Protein AF-A0A7K0DS79-F1 (afdb_monomer)

pLDDT: mean 77.9, std 15.56, range [42.34, 96.62]

Mean predicted aligned error: 10.48 Å

Structure (mmCIF, N/CA/C/O backbone):
data_AF-A0A7K0DS79-F1
#
_entry.id   AF-A0A7K0DS79-F1
#
loop_
_atom_site.group_PDB
_atom_site.id
_atom_site.type_symbol
_atom_site.label_atom_id
_atom_site.label_alt_id
_atom_site.label_comp_id
_atom_site.label_asym_id
_atom_site.label_entity_id
_atom_site.label_seq_id
_atom_site.pdbx_PDB_ins_code
_atom_site.Cartn_x
_atom_site.Cartn_y
_atom_site.Cartn_z
_atom_site.occupancy
_atom_site.B_iso_or_equiv
_atom_site.auth_seq_id
_atom_site.auth_comp_id
_atom_site.auth_asym_id
_atom_site.auth_atom_id
_atom_site.pdbx_PDB_model_num
ATOM 1 N N . MET A 1 1 ? 15.079 3.658 -35.089 1.00 45.84 1 MET A N 1
ATOM 2 C CA . MET A 1 1 ? 14.596 4.181 -33.792 1.00 45.84 1 MET A CA 1
ATOM 3 C C . MET A 1 1 ? 15.670 3.860 -32.762 1.00 45.84 1 MET A C 1
ATOM 5 O O . MET A 1 1 ? 16.038 2.698 -32.674 1.00 45.84 1 MET A O 1
ATOM 9 N N . LYS A 1 2 ? 16.267 4.851 -32.090 1.00 54.22 2 LYS A N 1
ATOM 10 C CA . LYS A 1 2 ? 17.256 4.609 -31.029 1.00 54.22 2 LYS A CA 1
ATOM 11 C C . LYS A 1 2 ? 16.476 4.674 -29.720 1.00 54.22 2 LYS A C 1
ATOM 13 O O . LYS A 1 2 ? 15.970 5.740 -29.396 1.00 54.22 2 LYS A O 1
ATOM 18 N N . PHE A 1 3 ? 16.270 3.540 -29.063 1.00 58.69 3 PHE A N 1
ATOM 19 C CA . PHE A 1 3 ? 15.657 3.533 -27.738 1.00 58.69 3 PHE A CA 1
ATOM 20 C C . PHE A 1 3 ? 16.566 4.328 -26.789 1.00 58.69 3 PHE A C 1
ATOM 22 O O . PHE A 1 3 ? 17.772 4.072 -26.742 1.00 58.69 3 PHE A O 1
ATOM 29 N N . ASP A 1 4 ? 16.014 5.329 -26.098 1.00 65.56 4 ASP A N 1
ATOM 30 C CA . ASP A 1 4 ? 16.744 6.081 -25.076 1.00 65.56 4 ASP A CA 1
ATOM 31 C C . ASP A 1 4 ? 16.676 5.312 -23.754 1.00 65.56 4 ASP A C 1
ATOM 33 O O . ASP A 1 4 ? 15.821 5.534 -22.898 1.00 65.56 4 ASP A O 1
ATOM 37 N N . PHE A 1 5 ? 17.562 4.326 -23.626 1.00 66.25 5 PHE A N 1
ATOM 38 C CA . PHE A 1 5 ? 17.655 3.485 -22.434 1.00 66.25 5 PHE A CA 1
ATOM 39 C C . PHE A 1 5 ? 17.979 4.298 -21.171 1.00 66.25 5 PHE A C 1
ATOM 41 O O . PHE A 1 5 ? 17.563 3.924 -20.081 1.00 66.25 5 PHE A O 1
ATOM 48 N N . ASN A 1 6 ? 18.652 5.443 -21.322 1.00 67.06 6 ASN A N 1
ATOM 49 C CA . ASN A 1 6 ? 18.995 6.316 -20.207 1.00 67.06 6 ASN A CA 1
ATOM 50 C C . ASN A 1 6 ? 17.753 7.046 -19.665 1.00 67.06 6 ASN A C 1
ATOM 52 O O . ASN A 1 6 ? 17.592 7.194 -18.457 1.00 67.06 6 ASN A O 1
ATOM 56 N N . GLU A 1 7 ? 16.839 7.462 -20.545 1.00 66.06 7 GLU A N 1
ATOM 57 C CA . GLU A 1 7 ? 15.569 8.072 -20.141 1.00 66.06 7 GLU A CA 1
ATOM 58 C C . GLU A 1 7 ? 14.655 7.076 -19.405 1.00 66.06 7 GLU A C 1
ATOM 60 O O . GLU A 1 7 ? 14.050 7.438 -18.390 1.00 66.06 7 GLU A O 1
ATOM 65 N N . VAL A 1 8 ? 14.603 5.815 -19.858 1.00 67.62 8 VAL A N 1
ATOM 66 C CA . VAL A 1 8 ? 13.838 4.741 -19.193 1.00 67.62 8 VAL A CA 1
ATOM 67 C C . VAL A 1 8 ? 14.397 4.432 -17.803 1.00 67.62 8 VAL A C 1
ATOM 69 O O . VAL A 1 8 ? 13.620 4.336 -16.851 1.00 67.62 8 VAL A O 1
ATOM 72 N N . ASP A 1 9 ? 15.721 4.349 -17.659 1.00 69.06 9 ASP A N 1
ATOM 73 C CA . ASP A 1 9 ? 16.378 4.105 -16.370 1.00 69.06 9 ASP A CA 1
ATOM 74 C C . ASP A 1 9 ? 16.110 5.239 -15.367 1.00 69.06 9 ASP A C 1
ATOM 76 O O . ASP A 1 9 ? 15.780 4.986 -14.204 1.00 69.06 9 ASP A O 1
ATOM 80 N N . ILE A 1 10 ? 16.174 6.499 -15.818 1.00 73.62 10 ILE A N 1
ATOM 81 C CA . ILE A 1 10 ? 15.858 7.674 -14.988 1.00 73.62 10 ILE A CA 1
ATOM 82 C C . ILE A 1 10 ? 14.397 7.633 -14.524 1.00 73.62 10 ILE A C 1
ATOM 84 O O . ILE A 1 10 ? 14.119 7.801 -13.334 1.00 73.62 10 ILE A O 1
ATOM 88 N N . HIS A 1 11 ? 13.458 7.363 -15.435 1.00 76.38 11 HIS A N 1
ATOM 89 C CA . HIS A 1 11 ? 12.035 7.292 -15.102 1.00 76.38 11 HIS A CA 1
ATOM 90 C C . HIS A 1 11 ? 11.729 6.128 -14.151 1.00 76.38 11 HIS A C 1
ATOM 92 O O . HIS A 1 11 ? 10.970 6.300 -13.194 1.00 76.38 11 HIS A O 1
ATOM 98 N N . ALA A 1 12 ? 12.346 4.961 -14.355 1.00 77.25 12 ALA A N 1
ATOM 99 C CA . ALA A 1 12 ? 12.215 3.818 -13.458 1.00 77.25 12 ALA A CA 1
ATOM 100 C C . ALA A 1 12 ? 12.769 4.125 -12.057 1.00 77.25 12 ALA A C 1
ATOM 102 O O . ALA A 1 12 ? 12.149 3.756 -11.057 1.00 77.25 12 ALA A O 1
ATOM 103 N N . ALA A 1 13 ? 13.893 4.841 -11.954 1.00 79.50 13 ALA A N 1
ATOM 104 C CA . ALA A 1 13 ? 14.446 5.279 -10.674 1.00 79.50 13 ALA A CA 1
ATOM 105 C C . ALA A 1 13 ? 13.498 6.244 -9.939 1.00 79.50 13 ALA A C 1
ATOM 107 O O . ALA A 1 13 ? 13.196 6.031 -8.762 1.00 79.50 13 ALA A O 1
ATOM 108 N N . THR A 1 14 ? 12.959 7.254 -10.633 1.00 84.06 14 THR A N 1
ATOM 109 C CA . THR A 1 14 ? 11.971 8.183 -10.057 1.00 84.06 14 THR A CA 1
ATOM 110 C C . THR A 1 14 ? 10.703 7.456 -9.605 1.00 84.06 14 THR A C 1
ATOM 112 O O . THR A 1 14 ? 10.230 7.682 -8.492 1.00 84.06 14 THR A O 1
ATOM 115 N N . MET A 1 15 ? 10.169 6.542 -10.419 1.00 85.38 15 MET A N 1
ATOM 116 C CA . MET A 1 15 ? 8.986 5.755 -10.058 1.00 85.38 15 MET A CA 1
ATOM 117 C C . MET A 1 15 ? 9.240 4.855 -8.843 1.00 85.38 15 MET A C 1
ATOM 119 O O . MET A 1 15 ? 8.410 4.815 -7.936 1.00 85.38 15 MET A O 1
ATOM 123 N N . ASN A 1 16 ? 10.397 4.192 -8.767 1.00 85.19 16 ASN A N 1
ATOM 124 C CA . ASN A 1 16 ? 10.779 3.395 -7.596 1.00 85.19 16 ASN A CA 1
ATOM 125 C C . ASN A 1 16 ? 10.852 4.242 -6.320 1.00 85.19 16 ASN A C 1
ATOM 127 O O . ASN A 1 16 ? 10.413 3.795 -5.258 1.00 85.19 16 ASN A O 1
ATOM 131 N N . GLN A 1 17 ? 11.379 5.464 -6.414 1.00 88.38 17 GLN A N 1
ATOM 132 C CA . GLN A 1 17 ? 11.432 6.381 -5.280 1.00 88.38 17 GLN A CA 1
ATOM 133 C C . GLN A 1 17 ? 10.026 6.783 -4.814 1.00 88.38 17 GLN A C 1
ATOM 135 O O . GLN A 1 17 ? 9.742 6.699 -3.621 1.00 88.38 17 GLN A O 1
ATOM 140 N N . LEU A 1 18 ? 9.128 7.137 -5.739 1.00 90.75 18 LEU A N 1
ATOM 141 C CA . LEU A 1 18 ? 7.737 7.473 -5.415 1.00 90.75 18 LEU A CA 1
ATOM 142 C C . LEU A 1 18 ? 7.000 6.296 -4.762 1.00 90.75 18 LEU A C 1
ATOM 144 O O . LEU A 1 18 ? 6.366 6.477 -3.724 1.00 90.75 18 LEU A O 1
ATOM 148 N N . VAL A 1 19 ? 7.132 5.085 -5.313 1.00 91.81 19 VAL A N 1
ATOM 149 C CA . VAL A 1 19 ? 6.529 3.872 -4.734 1.00 91.81 19 VAL A CA 1
ATOM 150 C C . VAL A 1 19 ? 7.091 3.588 -3.341 1.00 91.81 19 VAL A C 1
ATOM 152 O O . VAL A 1 19 ? 6.327 3.268 -2.437 1.00 91.81 19 VAL A O 1
ATOM 155 N N . SER A 1 20 ? 8.391 3.790 -3.122 1.00 89.50 20 SER A N 1
ATOM 156 C CA . SER A 1 20 ? 9.005 3.611 -1.797 1.00 89.50 20 SER A CA 1
ATOM 157 C C . SER A 1 20 ? 8.483 4.632 -0.772 1.00 89.50 20 SER A C 1
ATOM 159 O O . SER A 1 20 ? 8.276 4.303 0.399 1.00 89.50 20 SER A O 1
ATOM 161 N N . SER A 1 21 ? 8.213 5.871 -1.196 1.00 94.00 21 SER A N 1
ATOM 162 C CA . SER A 1 21 ? 7.537 6.866 -0.352 1.00 94.00 21 SER A CA 1
ATOM 163 C C . SER A 1 21 ? 6.091 6.467 -0.038 1.00 94.00 21 SER A C 1
ATOM 165 O O . SER A 1 21 ? 5.650 6.630 1.098 1.00 94.00 21 SER A O 1
ATOM 167 N N . MET A 1 22 ? 5.364 5.894 -1.001 1.00 94.56 22 MET A N 1
ATOM 168 C CA . MET A 1 22 ? 4.010 5.368 -0.777 1.00 94.56 22 MET A CA 1
ATOM 169 C C . MET A 1 22 ? 4.015 4.187 0.208 1.00 94.56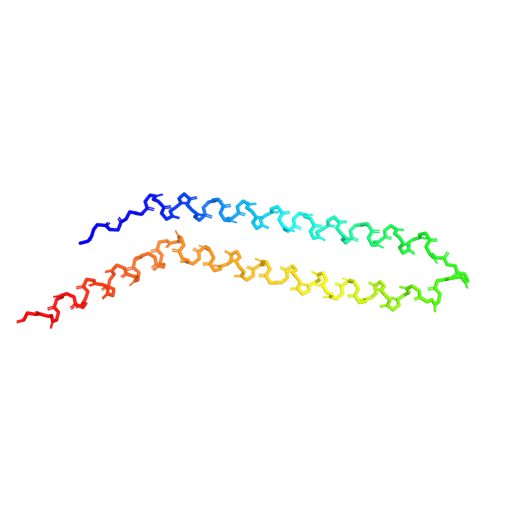 22 MET A C 1
ATOM 171 O O . MET A 1 22 ? 3.178 4.158 1.108 1.00 94.56 22 MET A O 1
ATOM 175 N N . GLU A 1 23 ? 4.983 3.267 0.102 1.00 93.88 23 GLU A N 1
ATOM 176 C CA . GLU A 1 23 ? 5.183 2.163 1.059 1.00 93.88 23 GLU A CA 1
ATOM 177 C C . GLU A 1 23 ? 5.441 2.706 2.474 1.00 93.88 23 GLU A C 1
ATOM 179 O O . GLU A 1 23 ? 4.820 2.266 3.441 1.00 93.88 23 GLU A O 1
ATOM 184 N N . THR A 1 24 ? 6.301 3.722 2.596 1.00 94.94 24 THR A N 1
ATOM 185 C CA . THR A 1 24 ? 6.587 4.382 3.880 1.00 94.94 24 THR A CA 1
ATOM 186 C C . THR A 1 24 ? 5.320 4.966 4.506 1.00 94.94 24 THR A C 1
ATOM 188 O O . THR A 1 24 ? 5.054 4.735 5.686 1.00 94.94 24 THR A O 1
ATOM 191 N N . ASN A 1 25 ? 4.503 5.669 3.720 1.00 95.88 25 ASN A N 1
ATOM 192 C CA . ASN A 1 25 ? 3.242 6.235 4.200 1.00 95.88 25 ASN A CA 1
ATOM 193 C C . ASN A 1 25 ? 2.251 5.140 4.628 1.00 95.88 25 ASN A C 1
ATOM 195 O O . ASN A 1 25 ? 1.591 5.280 5.655 1.00 95.88 25 ASN A O 1
ATOM 199 N N . ALA A 1 26 ? 2.168 4.029 3.890 1.00 94.81 26 ALA A N 1
ATOM 200 C CA . ALA A 1 26 ? 1.315 2.896 4.253 1.00 94.81 26 ALA A CA 1
ATOM 201 C C . ALA A 1 26 ? 1.733 2.266 5.596 1.00 94.81 26 ALA A C 1
ATOM 203 O O . ALA A 1 26 ? 0.886 1.935 6.429 1.00 94.81 26 ALA A O 1
ATOM 204 N N . HIS A 1 27 ? 3.039 2.164 5.859 1.00 94.12 27 HIS A N 1
ATOM 205 C CA . HIS A 1 27 ? 3.547 1.718 7.158 1.00 94.12 27 HIS A CA 1
ATOM 206 C C . HIS A 1 27 ? 3.257 2.716 8.287 1.00 94.12 27 HIS A C 1
ATOM 208 O O . HIS A 1 27 ? 2.943 2.295 9.399 1.00 94.12 27 HIS A O 1
ATOM 214 N N . GLN A 1 28 ? 3.304 4.022 8.013 1.00 96.00 28 GLN A N 1
ATOM 215 C CA . GLN A 1 28 ? 2.908 5.048 8.984 1.00 96.00 28 GLN A CA 1
ATOM 216 C C . GLN A 1 28 ? 1.416 4.967 9.330 1.00 96.00 28 GLN A C 1
ATOM 218 O O . GLN A 1 28 ? 1.062 5.075 10.502 1.00 96.00 28 GLN A O 1
ATOM 223 N N . ILE A 1 29 ? 0.547 4.715 8.345 1.00 94.75 29 ILE A N 1
ATOM 224 C CA . ILE A 1 29 ? -0.888 4.485 8.581 1.00 94.75 29 ILE A CA 1
ATOM 225 C C . ILE A 1 29 ? -1.091 3.288 9.517 1.00 94.75 29 ILE A C 1
ATOM 227 O O . ILE A 1 29 ? -1.877 3.378 10.459 1.00 94.75 29 ILE A O 1
ATOM 231 N N . GLU A 1 30 ? -0.361 2.189 9.305 1.00 93.81 30 GLU A N 1
ATOM 232 C CA . GLU A 1 30 ? -0.451 1.007 10.172 1.00 93.81 30 GLU A CA 1
ATOM 233 C C . GLU A 1 30 ? 0.036 1.299 11.600 1.00 93.81 30 GLU A C 1
ATOM 235 O O . GLU A 1 30 ? -0.579 0.845 12.567 1.00 93.81 30 GLU A O 1
ATOM 240 N N . ALA A 1 31 ? 1.107 2.084 11.751 1.00 93.81 31 ALA A N 1
ATOM 241 C CA . ALA A 1 31 ? 1.606 2.503 13.059 1.00 93.81 31 ALA A CA 1
ATOM 242 C C . ALA A 1 31 ? 0.559 3.334 13.821 1.00 93.81 31 ALA A C 1
ATOM 244 O O . ALA A 1 31 ? 0.191 2.973 14.938 1.00 93.81 31 ALA A O 1
ATOM 245 N N . ILE A 1 32 ? -0.002 4.363 13.177 1.00 93.06 32 ILE A N 1
ATOM 246 C CA . ILE A 1 32 ? -1.044 5.225 13.759 1.00 93.06 32 ILE A CA 1
ATOM 247 C C . ILE A 1 32 ? -2.295 4.413 14.103 1.00 93.06 32 ILE A C 1
ATOM 249 O O . ILE A 1 32 ? -2.883 4.587 15.168 1.00 93.06 32 ILE A O 1
ATOM 253 N N . ARG A 1 33 ? -2.706 3.482 13.234 1.00 90.56 33 ARG A N 1
ATOM 254 C CA . ARG A 1 33 ? -3.822 2.570 13.516 1.00 90.56 33 ARG A CA 1
ATOM 255 C C . ARG A 1 33 ? -3.580 1.788 14.810 1.00 90.56 33 ARG A C 1
ATOM 257 O O . ARG A 1 33 ? -4.493 1.665 15.624 1.00 90.56 33 ARG A O 1
ATOM 264 N N . ASN A 1 34 ? -2.380 1.242 14.995 1.00 89.56 34 ASN A N 1
ATOM 265 C CA . ASN A 1 34 ? -2.048 0.462 16.186 1.00 89.56 34 ASN A CA 1
ATOM 266 C C . ASN A 1 34 ? -2.036 1.325 17.457 1.00 89.56 34 ASN A C 1
ATOM 268 O O . ASN A 1 34 ? -2.486 0.850 18.497 1.00 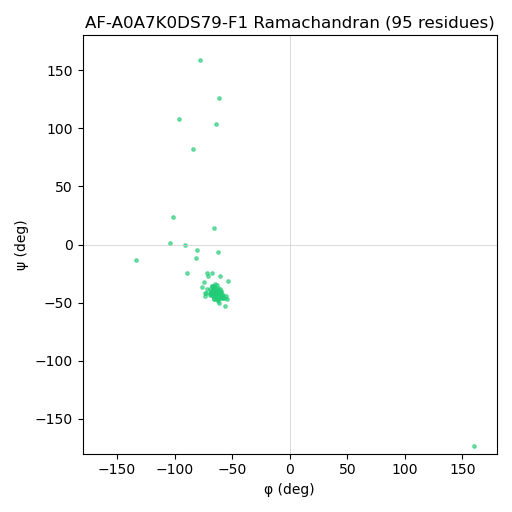89.56 34 ASN A O 1
ATOM 272 N N . GLU A 1 35 ? -1.585 2.578 17.375 1.00 90.56 35 GLU A N 1
ATOM 273 C CA . GLU A 1 35 ? -1.687 3.549 18.475 1.00 90.56 35 GLU A CA 1
ATOM 274 C C . GLU A 1 35 ? -3.154 3.832 18.829 1.00 90.56 35 GLU A C 1
ATOM 276 O O . GLU A 1 35 ? -3.550 3.699 19.984 1.00 90.56 35 GLU A O 1
ATOM 281 N N . LEU A 1 36 ? -3.998 4.108 17.829 1.00 87.69 36 LEU A N 1
ATOM 282 C CA . LEU A 1 36 ? -5.431 4.341 18.040 1.00 87.69 36 LEU A CA 1
ATOM 283 C C . LEU A 1 36 ? -6.132 3.126 18.661 1.00 87.69 36 LEU A C 1
ATOM 285 O O . LEU A 1 36 ? -6.995 3.280 19.518 1.00 87.69 36 LEU A O 1
ATOM 289 N N . MET A 1 37 ? -5.757 1.906 18.268 1.00 86.06 37 MET A N 1
ATOM 290 C CA . MET A 1 37 ? -6.298 0.694 18.888 1.00 86.06 37 MET A CA 1
ATOM 291 C C . MET A 1 37 ? -5.912 0.545 20.362 1.00 86.06 37 MET A C 1
ATOM 293 O O . MET A 1 37 ? -6.709 0.015 21.133 1.00 86.06 37 MET A O 1
ATOM 297 N N . GLN A 1 38 ? -4.718 0.993 20.757 1.00 85.62 38 GLN A N 1
ATOM 298 C CA . GLN A 1 38 ? -4.306 0.989 22.162 1.00 85.62 38 GLN A CA 1
ATOM 299 C C . GLN A 1 38 ? -5.100 2.014 22.974 1.00 85.62 38 GLN A C 1
ATOM 301 O O . GLN A 1 38 ? -5.568 1.684 24.060 1.00 85.62 38 GLN A O 1
ATOM 306 N N . GLU A 1 39 ? -5.327 3.208 22.424 1.00 84.19 39 GLU A N 1
ATOM 307 C CA . GLU A 1 39 ? -6.167 4.242 23.047 1.00 84.19 39 GLU A CA 1
ATOM 308 C C . GLU A 1 39 ? -7.627 3.795 23.198 1.00 84.19 39 GLU A C 1
ATOM 310 O O . GLU A 1 39 ? -8.297 4.111 24.180 1.00 84.19 39 GLU A O 1
ATOM 315 N N . PHE A 1 40 ? -8.133 3.017 22.239 1.00 79.81 40 PHE A N 1
ATOM 316 C CA . PHE A 1 40 ? -9.498 2.502 22.284 1.00 79.81 40 PHE A CA 1
ATOM 317 C C . PHE A 1 40 ? -9.670 1.266 23.167 1.00 79.81 40 PHE A C 1
ATOM 319 O O . PHE A 1 40 ? -10.807 0.841 23.357 1.00 79.81 40 PHE A O 1
ATOM 326 N N . ALA A 1 41 ? -8.605 0.700 23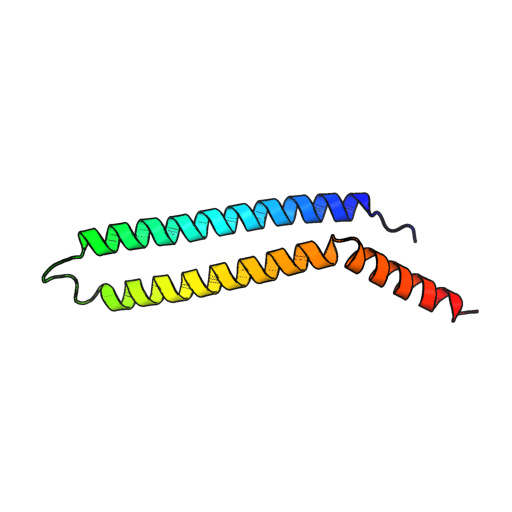.741 1.00 69.81 41 ALA A N 1
ATOM 327 C CA . ALA A 1 41 ? -8.696 -0.494 24.574 1.00 69.81 41 ALA A CA 1
ATOM 328 C C . ALA A 1 41 ? -9.531 -0.234 25.851 1.00 69.81 41 ALA A C 1
ATOM 330 O O . ALA A 1 41 ? -9.070 0.374 26.815 1.00 69.81 41 ALA A O 1
ATOM 331 N N . GLY A 1 42 ? -10.783 -0.711 25.872 1.00 68.38 42 GLY A N 1
ATOM 332 C CA . GLY A 1 42 ? -11.706 -0.556 27.001 1.00 68.38 42 GLY A CA 1
ATOM 333 C C . GLY A 1 42 ? -13.179 -0.751 26.624 1.00 68.38 42 GLY A C 1
ATOM 334 O O . GLY A 1 42 ? -13.508 -1.094 25.493 1.00 68.38 42 GLY A O 1
ATOM 335 N N . ALA A 1 43 ? -14.098 -0.496 27.564 1.00 60.56 43 ALA A N 1
ATOM 336 C CA . ALA A 1 43 ? -15.546 -0.705 27.388 1.00 60.56 43 ALA A CA 1
ATOM 337 C C . ALA A 1 43 ? -16.208 0.156 26.279 1.00 60.56 43 ALA A C 1
ATOM 339 O O . ALA A 1 43 ? -17.386 -0.035 25.985 1.00 60.56 43 ALA A O 1
ATOM 340 N N . GLY A 1 44 ? -15.465 1.091 25.670 1.00 62.41 44 GLY A N 1
ATOM 341 C CA . GLY A 1 44 ? -15.890 1.923 24.537 1.00 62.41 44 GLY A CA 1
ATOM 342 C C . GLY A 1 44 ? -15.316 1.508 23.173 1.00 62.41 44 GLY A C 1
ATOM 343 O O . GLY A 1 44 ? -15.606 2.175 22.181 1.00 62.41 44 GLY A O 1
ATOM 344 N N . ALA A 1 45 ? -14.520 0.433 23.101 1.00 67.69 45 ALA A N 1
ATOM 345 C CA . ALA A 1 45 ? -13.886 -0.047 21.865 1.00 67.69 45 ALA A CA 1
ATOM 346 C C . ALA A 1 45 ? -14.886 -0.596 20.835 1.00 67.69 45 ALA A C 1
ATOM 348 O O . ALA A 1 45 ? -14.611 -0.588 19.634 1.00 67.69 45 ALA A O 1
ATOM 349 N N . THR A 1 46 ? -16.053 -1.047 21.310 1.00 66.12 46 THR A N 1
ATOM 350 C CA . THR A 1 46 ? -17.011 -1.949 20.643 1.00 66.12 46 THR A CA 1
ATOM 351 C C . THR A 1 46 ? -17.704 -1.387 19.386 1.00 66.12 46 THR A C 1
ATOM 353 O O . THR A 1 46 ? -18.679 -1.951 18.908 1.00 66.12 46 THR A O 1
ATOM 356 N N . GL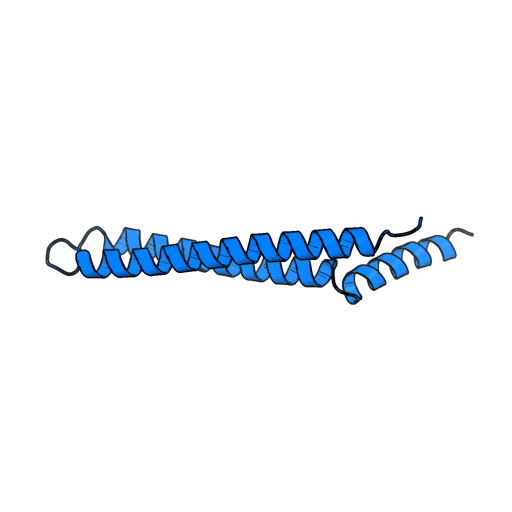Y A 1 47 ? -17.222 -0.287 18.811 1.00 74.31 47 GLY A N 1
ATOM 357 C CA . GLY A 1 47 ? -17.636 0.211 17.491 1.00 74.31 47 GLY A CA 1
ATOM 358 C C . GLY A 1 47 ? -16.472 0.610 16.579 1.00 74.31 47 GLY A C 1
ATOM 359 O O . GLY A 1 47 ? -16.660 0.778 15.376 1.00 74.31 47 GLY A O 1
ATOM 360 N N . TYR A 1 48 ? -15.262 0.742 17.128 1.00 82.31 48 TYR A N 1
ATOM 361 C CA . TYR A 1 48 ? -14.070 1.109 16.367 1.00 82.31 48 TYR A CA 1
ATOM 362 C C . TYR A 1 48 ? -13.347 -0.113 15.805 1.00 82.31 48 TYR A C 1
ATOM 364 O O . TYR A 1 48 ? -12.663 0.017 14.794 1.00 82.31 48 TYR A O 1
ATOM 372 N N . GLU A 1 49 ? -13.517 -1.291 16.411 1.00 83.88 49 GLU A N 1
ATOM 373 C CA . GLU A 1 49 ? -12.872 -2.540 15.983 1.00 83.88 49 GLU A CA 1
ATOM 374 C C . GLU A 1 49 ? -13.146 -2.862 14.510 1.00 83.88 49 GLU A C 1
ATOM 376 O O . GLU A 1 49 ? -12.205 -3.106 13.755 1.00 83.88 49 GLU A O 1
ATOM 381 N N . ASP A 1 50 ? -14.404 -2.765 14.071 1.00 86.75 50 ASP A N 1
ATOM 382 C CA . ASP A 1 50 ? -14.794 -3.036 12.683 1.00 86.75 50 ASP A CA 1
ATOM 383 C C . ASP A 1 50 ? -14.153 -2.048 11.700 1.00 86.75 50 ASP A C 1
ATOM 385 O O . ASP A 1 50 ? -13.651 -2.434 10.639 1.00 86.75 50 ASP A O 1
ATOM 389 N N . ILE A 1 51 ? -14.130 -0.762 12.060 1.00 88.69 51 ILE A N 1
ATOM 390 C CA . ILE A 1 51 ? -13.530 0.294 11.237 1.00 88.69 51 ILE A CA 1
ATOM 391 C C . ILE A 1 51 ? -12.008 0.117 11.184 1.00 88.69 51 ILE A C 1
ATOM 393 O O . ILE A 1 51 ? -11.422 0.216 10.108 1.00 88.69 51 ILE A O 1
ATOM 397 N N . MET A 1 52 ? -11.370 -0.214 12.307 1.00 89.38 52 MET A N 1
ATOM 398 C CA . MET A 1 52 ? -9.931 -0.475 12.395 1.00 89.38 52 MET A CA 1
ATOM 399 C C . MET A 1 52 ? -9.521 -1.746 11.654 1.00 89.38 52 MET A C 1
ATOM 401 O O . MET A 1 52 ? -8.447 -1.787 11.049 1.00 89.38 52 MET A O 1
ATOM 405 N N . ALA A 1 53 ? -10.363 -2.778 11.671 1.00 89.88 53 ALA A N 1
ATOM 406 C CA . ALA A 1 53 ? -10.166 -3.998 10.900 1.00 89.88 53 ALA A CA 1
ATOM 407 C C . ALA A 1 53 ? -10.310 -3.735 9.395 1.00 89.88 53 ALA A C 1
ATOM 409 O O . ALA A 1 53 ? -9.528 -4.257 8.598 1.00 89.88 53 ALA A O 1
ATOM 410 N N . ARG A 1 54 ? -11.272 -2.895 8.993 1.00 92.81 54 ARG A N 1
ATOM 411 C CA . ARG A 1 54 ? -11.418 -2.468 7.599 1.00 92.81 54 ARG A CA 1
ATOM 412 C C . ARG A 1 54 ? -10.231 -1.624 7.140 1.00 92.81 54 ARG A C 1
ATOM 414 O O . ARG A 1 54 ? -9.667 -1.932 6.097 1.00 92.81 54 ARG A O 1
ATOM 421 N N . LEU A 1 55 ? -9.816 -0.636 7.935 1.00 92.25 55 LEU A N 1
ATOM 422 C CA . LEU A 1 55 ? -8.640 0.188 7.650 1.00 92.25 55 LEU A CA 1
ATOM 423 C C . LEU A 1 55 ? -7.395 -0.681 7.452 1.00 92.25 55 LEU A C 1
ATOM 425 O O . LEU A 1 55 ? -6.669 -0.488 6.481 1.00 92.25 55 LEU A O 1
ATOM 429 N N . LYS A 1 56 ? -7.191 -1.681 8.321 1.00 94.38 56 LYS A N 1
ATOM 430 C CA . LYS A 1 56 ? -6.107 -2.652 8.160 1.00 94.38 56 LYS A CA 1
ATOM 431 C C . LYS A 1 56 ? -6.173 -3.368 6.815 1.00 94.38 56 LYS A C 1
ATOM 433 O O . LYS A 1 56 ? -5.187 -3.409 6.092 1.00 94.38 56 LYS A O 1
ATOM 438 N N . ARG A 1 57 ? -7.332 -3.944 6.489 1.00 96.06 57 ARG A N 1
ATOM 439 C CA . ARG A 1 57 ? -7.523 -4.721 5.259 1.00 96.06 57 ARG A CA 1
ATOM 440 C C . ARG A 1 57 ? -7.248 -3.881 4.015 1.00 96.06 57 ARG A C 1
ATOM 442 O O . ARG A 1 57 ? -6.576 -4.353 3.101 1.00 96.06 57 ARG A O 1
ATOM 449 N N . ASP A 1 58 ? -7.758 -2.654 3.995 1.00 96.62 58 ASP A N 1
ATOM 450 C CA . ASP A 1 58 ? -7.579 -1.733 2.876 1.00 96.62 58 ASP A CA 1
ATOM 451 C C . ASP A 1 58 ? -6.095 -1.329 2.743 1.00 96.62 58 ASP A C 1
ATOM 453 O O . ASP A 1 58 ? -5.559 -1.309 1.634 1.00 96.62 58 ASP A O 1
ATOM 457 N N . ASN A 1 59 ? -5.395 -1.106 3.864 1.00 96.62 59 ASN A N 1
ATOM 458 C CA . ASN A 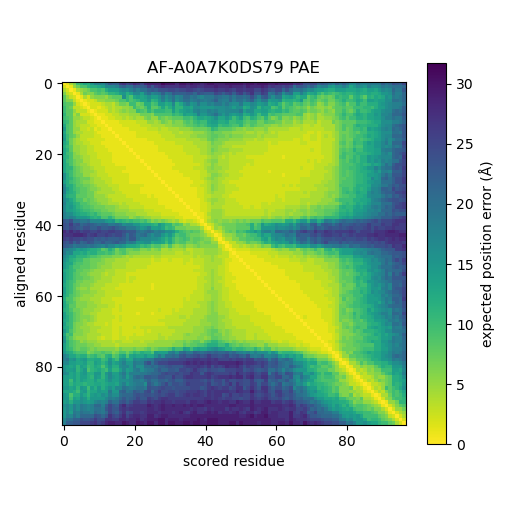1 59 ? -3.960 -0.809 3.875 1.00 96.62 59 ASN A CA 1
ATOM 459 C C . ASN A 1 59 ? -3.100 -2.015 3.442 1.00 96.62 59 ASN A C 1
ATOM 461 O O . ASN A 1 59 ? -2.194 -1.862 2.627 1.00 96.62 59 ASN A O 1
ATOM 465 N N . ASP A 1 60 ? -3.413 -3.229 3.903 1.00 94.56 60 ASP A N 1
ATOM 466 C CA . ASP A 1 60 ? -2.716 -4.462 3.505 1.00 94.56 60 ASP A CA 1
ATOM 467 C C . ASP A 1 60 ? -2.869 -4.723 1.987 1.00 94.56 60 ASP A C 1
ATOM 469 O O . ASP A 1 60 ? -1.907 -5.078 1.293 1.00 94.56 60 ASP A O 1
ATOM 473 N N . ALA A 1 61 ? -4.068 -4.493 1.438 1.00 95.75 61 ALA A N 1
ATOM 474 C CA . ALA A 1 61 ? -4.324 -4.580 -0.001 1.00 95.75 61 ALA A CA 1
ATOM 475 C C . ALA A 1 61 ? -3.550 -3.510 -0.792 1.00 95.75 61 ALA A C 1
ATOM 477 O O . ALA A 1 61 ? -3.017 -3.784 -1.875 1.00 95.75 61 ALA A O 1
ATOM 478 N N . TYR A 1 62 ? -3.444 -2.301 -0.240 1.00 96.00 62 TYR A N 1
ATOM 479 C CA . TYR A 1 62 ? -2.669 -1.218 -0.831 1.00 96.00 62 TYR A CA 1
ATOM 480 C C . TYR A 1 62 ? -1.166 -1.534 -0.861 1.00 96.00 62 TYR A C 1
ATOM 482 O O . TYR A 1 62 ? -0.559 -1.446 -1.927 1.00 96.00 62 TYR A O 1
ATOM 490 N N . ILE A 1 63 ? -0.584 -2.013 0.244 1.00 94.19 63 ILE A N 1
ATOM 491 C CA . ILE A 1 63 ? 0.822 -2.458 0.316 1.00 94.19 63 ILE A CA 1
ATOM 492 C C . ILE A 1 63 ? 1.098 -3.568 -0.706 1.00 94.19 63 ILE A C 1
ATOM 494 O O . ILE A 1 63 ? 2.089 -3.515 -1.434 1.00 94.19 63 ILE A O 1
ATOM 498 N N . THR A 1 64 ? 0.191 -4.541 -0.824 1.00 94.25 64 THR A N 1
ATOM 499 C CA . THR A 1 64 ? 0.299 -5.614 -1.829 1.00 94.25 64 THR A CA 1
ATOM 500 C C . THR A 1 64 ? 0.335 -5.046 -3.250 1.00 94.25 64 THR A C 1
ATOM 502 O O . THR A 1 64 ? 1.153 -5.447 -4.079 1.00 94.25 64 THR A O 1
ATOM 505 N N . THR A 1 65 ? -0.526 -4.068 -3.534 1.00 94.69 65 THR A N 1
ATOM 506 C CA . THR A 1 65 ? -0.580 -3.396 -4.838 1.00 94.69 65 THR A CA 1
ATOM 507 C C . THR A 1 65 ? 0.705 -2.617 -5.126 1.00 94.69 65 THR A C 1
ATOM 509 O O . THR A 1 65 ? 1.210 -2.679 -6.248 1.00 94.69 65 THR A O 1
AT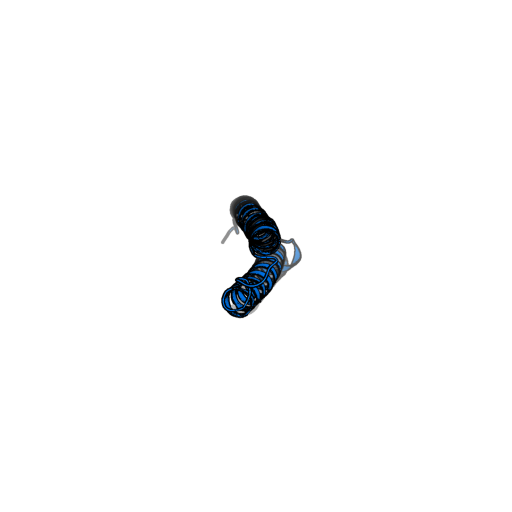OM 512 N N . LEU A 1 66 ? 1.278 -1.941 -4.125 1.00 92.69 66 LEU A N 1
ATOM 513 C CA . LEU A 1 66 ? 2.564 -1.248 -4.252 1.00 92.69 66 LEU A CA 1
ATOM 514 C C . LEU A 1 66 ? 3.712 -2.219 -4.555 1.00 92.69 66 LEU A C 1
ATOM 516 O O . LEU A 1 66 ? 4.513 -1.941 -5.448 1.00 92.69 66 LEU A O 1
ATOM 520 N N . GLY A 1 67 ? 3.750 -3.386 -3.906 1.00 89.06 67 GLY A N 1
ATOM 521 C CA . GLY A 1 67 ? 4.737 -4.430 -4.200 1.00 89.06 67 GLY A CA 1
ATOM 522 C C . GLY A 1 67 ? 4.642 -4.953 -5.641 1.00 89.06 67 GLY A C 1
ATOM 523 O O . GLY A 1 67 ? 5.658 -5.108 -6.328 1.00 89.06 67 GLY A O 1
ATOM 524 N N . ASN A 1 68 ? 3.421 -5.148 -6.146 1.00 90.38 68 A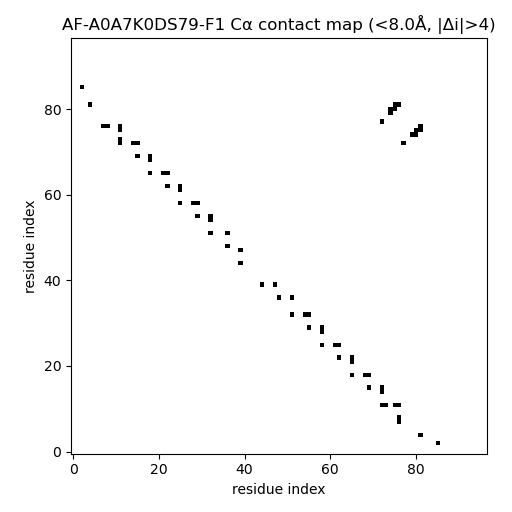SN A N 1
ATOM 525 C CA . ASN A 1 68 ? 3.185 -5.535 -7.542 1.00 90.38 68 ASN A CA 1
ATOM 526 C C . ASN A 1 68 ? 3.622 -4.437 -8.526 1.00 90.38 68 ASN A C 1
ATOM 528 O O . ASN A 1 68 ? 4.234 -4.727 -9.559 1.00 90.38 68 ASN A O 1
ATOM 532 N N . LEU A 1 69 ? 3.347 -3.170 -8.200 1.00 88.56 69 LEU A N 1
ATOM 533 C CA . LEU A 1 69 ? 3.772 -2.024 -9.002 1.00 88.56 69 LEU A CA 1
ATOM 534 C C . LEU A 1 69 ? 5.301 -1.913 -9.047 1.00 88.56 69 LEU A C 1
ATOM 536 O O . LEU A 1 69 ? 5.868 -1.775 -10.127 1.00 88.56 69 LEU A O 1
ATOM 540 N N . LYS A 1 70 ? 5.976 -2.056 -7.904 1.00 87.75 70 LYS A N 1
ATOM 541 C CA . LYS A 1 70 ? 7.443 -2.067 -7.794 1.00 87.75 70 LYS A CA 1
ATOM 542 C C . LYS A 1 70 ? 8.070 -3.166 -8.650 1.00 87.75 70 LYS A C 1
ATOM 544 O O . LYS A 1 70 ? 8.979 -2.896 -9.429 1.00 87.75 70 LYS A O 1
ATOM 549 N N . THR A 1 71 ? 7.517 -4.376 -8.579 1.00 86.19 71 THR A N 1
ATOM 550 C CA . THR A 1 71 ? 7.936 -5.513 -9.416 1.00 86.19 71 THR A CA 1
ATOM 551 C C . THR A 1 71 ? 7.759 -5.207 -10.906 1.00 86.19 71 THR A C 1
ATOM 553 O O . THR A 1 71 ? 8.631 -5.510 -11.719 1.00 86.19 71 THR A O 1
ATOM 556 N N . SER A 1 72 ? 6.656 -4.552 -11.276 1.00 84.69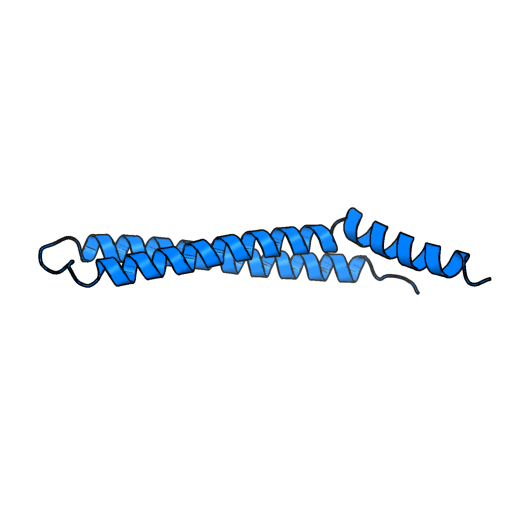 72 SER A N 1
ATOM 557 C CA . SER A 1 72 ? 6.382 -4.165 -12.665 1.00 84.69 72 SER A CA 1
ATOM 558 C C . SER A 1 72 ? 7.356 -3.094 -13.167 1.00 84.69 72 SER A C 1
ATOM 560 O O . SER A 1 72 ? 7.888 -3.226 -14.267 1.00 84.69 72 SER A O 1
ATOM 562 N N . ILE A 1 73 ? 7.658 -2.078 -12.350 1.00 82.56 73 ILE A N 1
ATOM 563 C CA . ILE A 1 73 ? 8.660 -1.045 -12.661 1.00 82.56 73 ILE A CA 1
ATOM 564 C C . ILE A 1 73 ? 10.037 -1.683 -12.868 1.00 82.56 73 ILE A C 1
ATOM 566 O O . ILE A 1 73 ? 10.727 -1.354 -13.829 1.00 82.56 73 ILE A O 1
ATOM 570 N N . GLN A 1 74 ? 10.426 -2.626 -12.007 1.00 79.31 74 GLN A N 1
ATOM 571 C CA . GLN A 1 74 ? 11.690 -3.356 -12.131 1.00 79.31 74 GLN A CA 1
ATOM 572 C C . GLN A 1 74 ? 11.737 -4.256 -13.370 1.00 79.31 74 GLN A C 1
ATOM 574 O O . GLN A 1 74 ? 12.791 -4.384 -13.983 1.00 79.31 74 GLN A O 1
ATOM 579 N N . SER A 1 75 ? 10.616 -4.863 -13.758 1.00 77.44 75 SER A N 1
ATOM 580 C CA . SER A 1 75 ? 10.525 -5.669 -14.980 1.00 77.44 75 SER A CA 1
ATOM 581 C C . SER A 1 75 ? 10.693 -4.812 -16.239 1.00 77.44 75 SER A C 1
ATOM 583 O O . SER A 1 75 ? 11.461 -5.168 -17.132 1.00 77.44 75 SER A O 1
ATOM 585 N N . VAL A 1 76 ? 10.032 -3.649 -16.285 1.00 72.38 76 VAL A N 1
ATOM 586 C CA . VAL A 1 76 ? 10.074 -2.727 -17.433 1.00 72.38 76 VAL A CA 1
ATOM 587 C C . VAL A 1 76 ? 11.408 -1.986 -17.530 1.00 72.38 76 VAL A C 1
ATOM 589 O O . VAL A 1 76 ? 11.955 -1.889 -18.622 1.00 72.38 76 VAL A O 1
ATOM 592 N N . GLY A 1 77 ? 11.935 -1.476 -16.414 1.00 64.81 77 GLY A N 1
ATOM 593 C CA . GLY A 1 77 ? 13.230 -0.786 -16.365 1.00 64.81 77 GLY A CA 1
ATOM 594 C C . GLY A 1 77 ? 14.433 -1.730 -16.296 1.00 64.81 77 GLY A C 1
ATOM 595 O O . GLY A 1 77 ? 15.569 -1.305 -16.447 1.00 64.81 77 GLY A O 1
ATOM 596 N N . GLY A 1 78 ? 14.211 -3.021 -16.050 1.00 63.72 78 GLY A N 1
ATOM 597 C CA . GLY A 1 78 ? 15.265 -4.024 -16.009 1.00 63.72 78 GLY A CA 1
ATOM 598 C C . GLY A 1 78 ? 15.724 -4.448 -17.402 1.00 63.72 78 GLY A C 1
ATOM 599 O O . GLY A 1 78 ? 14.992 -4.372 -18.392 1.00 63.72 78 GLY A O 1
ATOM 600 N N . THR A 1 79 ? 16.939 -4.995 -17.465 1.00 55.59 79 THR A N 1
ATOM 601 C CA . THR A 1 79 ? 17.583 -5.449 -18.706 1.00 55.59 79 THR A CA 1
ATOM 602 C C . THR A 1 79 ? 16.705 -6.423 -19.503 1.00 55.59 79 THR 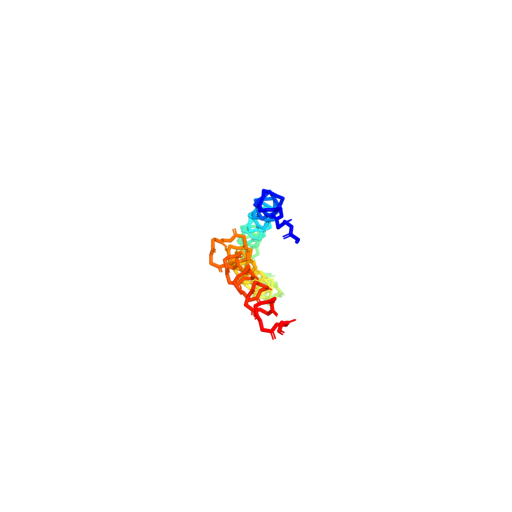A C 1
ATOM 604 O O . THR A 1 79 ? 16.741 -6.396 -20.723 1.00 55.59 79 THR A O 1
ATOM 607 N N . GLN A 1 80 ? 15.865 -7.244 -18.859 1.00 54.69 80 GLN A N 1
ATOM 608 C CA . GLN A 1 80 ? 14.991 -8.200 -19.557 1.00 54.69 80 GLN A CA 1
ATOM 609 C C . GLN A 1 80 ? 13.794 -7.551 -20.276 1.00 54.69 80 GLN A C 1
ATOM 611 O O . GLN A 1 80 ? 13.517 -7.934 -21.411 1.00 54.69 80 GLN A O 1
ATOM 616 N N . GLY A 1 81 ? 13.108 -6.566 -19.682 1.00 57.59 81 GLY A N 1
ATOM 617 C CA . GLY A 1 81 ? 11.977 -5.886 -20.333 1.00 57.59 81 GLY A CA 1
ATOM 618 C C . GLY A 1 81 ? 12.415 -5.009 -21.507 1.00 57.59 81 GLY A C 1
ATOM 619 O O . GLY A 1 81 ? 11.775 -4.997 -22.564 1.00 57.59 81 GLY A O 1
ATOM 620 N N . LEU A 1 82 ? 13.564 -4.345 -21.359 1.00 60.81 82 LEU A N 1
ATOM 621 C CA . LEU A 1 82 ? 14.170 -3.509 -22.397 1.00 60.81 82 LEU A CA 1
ATOM 622 C C . LEU A 1 82 ? 14.769 -4.336 -23.544 1.00 60.81 82 LEU A C 1
ATOM 624 O O . LEU A 1 82 ? 14.572 -3.987 -24.711 1.00 60.81 82 LEU A O 1
ATOM 628 N N . VAL A 1 83 ? 15.445 -5.452 -23.243 1.00 56.47 83 VAL A N 1
ATOM 629 C CA . VAL A 1 83 ? 15.981 -6.375 -24.263 1.00 56.47 83 VAL A CA 1
ATOM 630 C C . VAL A 1 83 ? 14.850 -7.065 -25.019 1.00 56.47 83 VAL A C 1
ATOM 632 O O . VAL A 1 83 ? 14.870 -7.056 -26.243 1.00 56.47 83 VAL A O 1
ATOM 635 N N . HIS A 1 84 ? 13.808 -7.557 -24.340 1.00 58.06 84 HIS A N 1
ATOM 636 C CA . HIS A 1 84 ? 12.673 -8.198 -25.014 1.00 58.06 84 HIS A CA 1
ATOM 637 C C . HIS A 1 84 ? 11.926 -7.234 -25.951 1.00 58.06 84 HIS A C 1
ATOM 639 O O . HIS A 1 84 ? 11.563 -7.598 -27.071 1.00 58.06 84 HIS A O 1
ATOM 645 N N . SER A 1 85 ? 11.744 -5.979 -25.528 1.00 59.31 85 SER A N 1
ATOM 646 C CA . SER A 1 85 ? 11.127 -4.938 -26.363 1.00 59.31 85 SER A CA 1
ATOM 647 C C . SER A 1 85 ? 11.998 -4.585 -27.575 1.00 59.31 85 SER A C 1
ATOM 649 O O . SER A 1 85 ? 11.483 -4.406 -28.680 1.00 59.31 85 SER A O 1
ATOM 651 N N . THR A 1 86 ? 13.320 -4.541 -27.391 1.00 59.25 86 THR A N 1
ATOM 652 C CA . THR A 1 86 ? 14.289 -4.276 -28.466 1.00 59.25 86 THR A CA 1
ATOM 653 C C . THR A 1 86 ? 14.365 -5.438 -29.460 1.00 59.25 86 THR A C 1
ATOM 655 O O . THR A 1 86 ? 14.335 -5.207 -30.669 1.00 59.25 86 THR A O 1
ATOM 658 N N . ASP A 1 87 ? 14.393 -6.681 -28.978 1.00 59.97 87 ASP A N 1
ATOM 659 C CA . ASP A 1 87 ? 14.423 -7.890 -29.807 1.00 59.97 87 ASP A CA 1
ATOM 660 C C . ASP A 1 87 ? 13.133 -8.052 -30.615 1.00 59.97 87 ASP A C 1
ATOM 662 O O . ASP A 1 87 ? 13.188 -8.356 -31.804 1.00 59.97 87 ASP A O 1
ATOM 666 N N . THR A 1 88 ? 11.970 -7.770 -30.021 1.00 60.69 88 THR A N 1
ATOM 667 C CA . THR A 1 88 ? 10.681 -7.831 -30.733 1.00 60.69 88 THR A CA 1
ATOM 668 C C . THR A 1 88 ? 10.578 -6.738 -31.803 1.00 60.69 88 THR A C 1
ATOM 670 O O . THR A 1 88 ? 10.134 -6.995 -32.924 1.00 60.69 88 THR A O 1
ATOM 673 N N . ALA A 1 89 ? 11.035 -5.517 -31.499 1.00 60.28 89 ALA A N 1
ATOM 674 C CA . ALA A 1 89 ? 11.051 -4.412 -32.456 1.00 60.28 89 ALA A CA 1
ATOM 675 C C . ALA A 1 89 ? 12.029 -4.653 -33.623 1.00 60.28 89 ALA A C 1
ATOM 677 O O . ALA A 1 89 ? 11.701 -4.366 -34.775 1.00 60.28 89 ALA A O 1
ATOM 678 N N . ASN A 1 90 ? 13.209 -5.216 -33.349 1.00 59.38 90 ASN A N 1
ATOM 679 C CA . ASN A 1 90 ? 14.203 -5.537 -34.375 1.00 59.38 90 ASN A CA 1
ATOM 680 C C . ASN A 1 90 ? 13.840 -6.798 -35.179 1.00 59.38 90 ASN A C 1
ATOM 682 O O . ASN A 1 90 ? 14.054 -6.824 -36.390 1.00 59.38 90 ASN A O 1
ATOM 686 N N . GLY A 1 91 ? 13.243 -7.813 -34.547 1.00 57.72 91 GLY A N 1
ATOM 687 C CA . GLY A 1 91 ? 12.750 -9.020 -35.216 1.00 57.72 91 GLY A CA 1
ATOM 688 C C . GLY A 1 91 ? 11.640 -8.725 -36.228 1.00 57.72 91 GLY A C 1
ATOM 689 O O . GLY A 1 91 ? 11.643 -9.282 -37.325 1.00 57.72 91 GLY A O 1
ATOM 690 N N . ASN A 1 92 ? 10.755 -7.770 -35.922 1.00 54.12 92 ASN A N 1
ATOM 691 C CA . ASN A 1 92 ? 9.730 -7.305 -36.861 1.00 54.12 92 ASN A CA 1
ATOM 692 C C . ASN A 1 92 ? 10.293 -6.480 -38.031 1.00 54.12 92 ASN A C 1
ATOM 694 O O . ASN A 1 92 ? 9.699 -6.488 -39.105 1.00 54.12 92 ASN A O 1
ATOM 698 N N . MET A 1 93 ? 11.430 -5.793 -37.867 1.00 52.47 93 MET A N 1
ATOM 699 C CA . MET A 1 93 ? 12.101 -5.127 -38.995 1.00 52.47 93 MET A CA 1
ATOM 700 C C . MET A 1 93 ? 12.810 -6.117 -39.927 1.00 52.47 93 MET A C 1
ATOM 702 O O . MET A 1 93 ? 12.872 -5.869 -41.127 1.00 52.47 93 MET A O 1
ATOM 706 N N . PHE A 1 94 ? 13.324 -7.236 -39.407 1.00 52.34 94 PHE A N 1
ATOM 707 C CA . PHE A 1 94 ? 14.012 -8.250 -40.218 1.00 52.34 94 PHE A CA 1
ATOM 708 C C . PHE A 1 94 ? 13.070 -9.066 -41.118 1.00 52.34 94 PHE A C 1
ATOM 710 O O . PHE A 1 94 ? 13.510 -9.576 -42.142 1.00 52.34 94 PHE A O 1
ATOM 717 N N . LEU A 1 95 ? 11.788 -9.178 -40.757 1.00 51.75 95 LEU A N 1
ATOM 718 C CA . LEU A 1 95 ? 10.757 -9.875 -41.543 1.00 51.75 95 LEU A CA 1
ATOM 719 C C . LEU A 1 95 ? 10.003 -8.960 -42.527 1.00 51.75 95 LEU A C 1
ATOM 721 O O . LEU A 1 95 ? 9.105 -9.427 -43.222 1.00 51.75 95 LEU A O 1
ATOM 725 N N . ALA A 1 96 ? 10.335 -7.666 -42.574 1.00 45.91 96 ALA A N 1
ATOM 726 C CA . ALA A 1 96 ? 9.667 -6.664 -43.409 1.00 45.91 96 ALA A CA 1
ATOM 727 C C . ALA A 1 96 ? 10.447 -6.305 -44.695 1.00 45.91 96 ALA A C 1
ATOM 729 O O . ALA A 1 96 ? 10.258 -5.214 -45.239 1.00 45.91 96 ALA A O 1
ATOM 730 N N . ILE A 1 97 ? 11.319 -7.202 -45.171 1.00 42.34 97 ILE A N 1
ATOM 731 C CA . ILE A 1 97 ? 12.074 -7.102 -46.436 1.00 42.34 97 ILE A CA 1
ATOM 732 C C . ILE A 1 97 ? 11.748 -8.318 -47.302 1.00 42.34 97 ILE A C 1
ATOM 734 O O . ILE A 1 97 ? 11.661 -8.147 -48.537 1.00 42.34 97 ILE A O 1
#

Radius of gyration: 21.82 Å; Cα contacts (8 Å, |Δi|>4): 36; chains: 1; bounding box: 37×18×74 Å

InterPro domains:
  IPR036689 ESAT-6-like superfamily [SSF140453] (1-94)

Nearest PDB structures (foldseek):
  6b87-assembly3_D  TM=2.979E-01  e=8.814E+00  synthetic construct

Sequence (97 aa):
MKFDFNEVDIHAATMNQLVSSMETNAHQIEAIRNELMQEFAGAGATGYEDIMARLKRDNDAYITTLGNLKTSIQSVGGTQGLVHSTDTANGNMFLAI

Foldseek 3Di:
DDPPLVVLLVVLVVVLVVLVVVLVVLVVLVVVLVVVQVVLPDPNVVPCVVVSVVSVVVSVVVNVVSVVVNVVSCCCSPPNNVVVVVCVVVVVVVVPD

Solvent-accessible surface area (backbone atoms only — not comparable to full-atom values): 5435 Å² total; per-residue (Å²): 136,82,82,61,63,66,60,46,44,52,50,35,52,54,49,50,52,52,51,52,53,51,51,51,51,53,51,50,52,53,51,52,50,54,51,52,53,59,74,38,67,58,99,78,25,90,70,50,56,66,55,52,51,47,52,47,52,55,49,55,53,47,52,53,51,50,53,54,48,50,52,48,42,49,42,55,51,26,72,64,41,48,47,51,54,49,50,53,57,50,53,57,58,68,75,72,119

Secondary structure (DSSP, 8-state):
----HHHHHHHHHHHHHHHHHHHHHHHHHHHHHHHHHHHT-STT-TTHHHHHHHHHHHHHHHHHHHHHHHHHHHHHHSHHHHHHHHHHHHHHHHT--

Organism: NCBI:txid2585199